Protein AF-A0A257PHW8-F1 (afdb_monomer_lite)

Sequence (129 aa):
MTHHHPDIGLRLPDGGGKGITRRVTATVSRVFPDRYDHDGAEHQHIWIDDLKALDDGPPYDGEVFVAIRVTEGGIGQDIPFQVDMPVEMQGKFIPADEAYPGPDNQGLPVLHFTHAPVGFVEYEGETYE

Foldseek 3Di:
DQPADPDQQQADPVRDGPADKFKWKWFWAAWDPDWHDYPNWTWTKTKTAPIDTPPPDDGDHDIEIETFTCPPVTLVHDDPDDGRFMKIKIFGWDQLVRTRDDPRCNSHIYGYPCGPPGMWIQGPNDIGD

Radius of gyration: 13.37 Å; chains: 1; bounding box: 36×26×28 Å

pLDDT: mean 84.62, std 14.52, range [33.97, 97.88]

Structure (mmCIF, N/CA/C/O backbone):
data_AF-A0A257PHW8-F1
#
_entry.id   AF-A0A257PHW8-F1
#
loop_
_atom_site.group_PDB
_atom_site.id
_atom_site.type_symbol
_atom_site.label_atom_id
_atom_site.label_alt_id
_atom_site.label_comp_id
_atom_site.label_asym_id
_atom_site.label_entity_id
_atom_site.label_seq_id
_atom_site.pdbx_PDB_ins_code
_atom_site.Cartn_x
_atom_site.Cartn_y
_atom_site.Cartn_z
_atom_site.occupancy
_atom_site.B_iso_or_equiv
_atom_site.auth_seq_id
_atom_site.auth_comp_id
_atom_site.auth_asym_id
_atom_site.auth_atom_id
_atom_site.pdbx_PDB_model_num
ATOM 1 N N . MET A 1 1 ? 21.177 -2.645 13.697 1.00 34.47 1 MET A N 1
ATOM 2 C CA . MET A 1 1 ? 21.984 -2.368 12.493 1.00 34.47 1 MET A CA 1
ATOM 3 C C . MET A 1 1 ? 20.976 -2.109 11.397 1.00 34.47 1 MET A C 1
ATOM 5 O O . MET A 1 1 ? 20.215 -3.015 11.095 1.00 34.47 1 MET A O 1
ATOM 9 N N . THR A 1 2 ? 20.853 -0.873 10.932 1.00 33.97 2 THR A N 1
ATOM 10 C CA . THR A 1 2 ? 19.898 -0.496 9.885 1.00 33.97 2 THR A CA 1
ATOM 11 C C . THR A 1 2 ? 20.409 -1.057 8.563 1.00 33.97 2 THR A C 1
ATOM 13 O O . THR A 1 2 ? 21.504 -0.714 8.116 1.00 33.97 2 THR A O 1
ATOM 16 N N . HIS A 1 3 ? 19.673 -2.003 7.987 1.00 35.09 3 HIS A N 1
ATOM 17 C CA . HIS A 1 3 ? 19.994 -2.559 6.682 1.00 35.09 3 HIS A CA 1
ATOM 18 C C . HIS A 1 3 ? 19.583 -1.533 5.624 1.00 35.09 3 HIS A C 1
ATOM 20 O O . HIS A 1 3 ? 18.410 -1.440 5.291 1.00 35.09 3 HIS A O 1
ATOM 26 N N . HIS A 1 4 ? 20.539 -0.754 5.108 1.00 38.81 4 HIS A N 1
ATOM 27 C CA . HIS A 1 4 ? 20.313 0.066 3.916 1.00 38.81 4 HIS A CA 1
ATOM 28 C C . HIS A 1 4 ? 20.015 -0.867 2.739 1.00 38.81 4 HIS A C 1
ATOM 30 O O . HIS A 1 4 ? 20.925 -1.474 2.168 1.00 38.81 4 HIS A O 1
ATOM 36 N N . HIS A 1 5 ? 18.736 -1.012 2.407 1.00 45.81 5 HIS A N 1
ATOM 37 C CA . HIS A 1 5 ? 18.312 -1.658 1.176 1.00 45.81 5 HIS A CA 1
ATOM 38 C C . HIS A 1 5 ? 18.307 -0.620 0.045 1.00 45.81 5 HIS A C 1
ATOM 40 O O . HIS A 1 5 ? 17.767 0.469 0.232 1.00 45.81 5 HIS A O 1
ATOM 46 N N . PRO A 1 6 ? 18.908 -0.918 -1.123 1.00 48.81 6 PRO A N 1
ATOM 47 C CA . PRO A 1 6 ? 18.826 -0.031 -2.280 1.00 48.81 6 PRO A CA 1
ATOM 48 C C . PRO A 1 6 ? 17.359 0.201 -2.666 1.00 48.81 6 PRO A C 1
ATOM 50 O O . PRO A 1 6 ? 16.538 -0.703 -2.509 1.00 48.81 6 PRO A O 1
ATOM 53 N N . ASP A 1 7 ? 17.038 1.409 -3.146 1.00 54.22 7 ASP A N 1
ATOM 54 C CA . ASP A 1 7 ? 15.731 1.762 -3.723 1.00 54.22 7 ASP A CA 1
ATOM 55 C C . ASP A 1 7 ? 15.246 0.639 -4.641 1.00 54.22 7 ASP A C 1
ATOM 57 O O . ASP A 1 7 ? 15.890 0.315 -5.641 1.00 54.22 7 ASP A O 1
ATOM 61 N N . ILE A 1 8 ? 14.119 0.025 -4.279 1.00 54.78 8 ILE A N 1
ATOM 62 C CA . ILE A 1 8 ? 13.477 -1.075 -5.010 1.00 54.78 8 ILE A CA 1
ATOM 63 C C . ILE A 1 8 ? 12.826 -0.593 -6.325 1.00 54.78 8 ILE A C 1
ATOM 65 O O . ILE A 1 8 ? 11.838 -1.148 -6.799 1.00 54.78 8 ILE A O 1
ATOM 69 N N . GLY A 1 9 ? 13.388 0.451 -6.941 1.00 57.09 9 GLY A N 1
ATOM 70 C CA . GLY A 1 9 ? 12.951 1.012 -8.214 1.00 57.09 9 GLY A CA 1
ATOM 71 C C . GLY A 1 9 ? 11.593 1.704 -8.138 1.00 57.09 9 GLY A C 1
ATOM 72 O O . GLY A 1 9 ? 10.899 1.785 -9.154 1.00 57.09 9 GLY A O 1
ATOM 73 N N . LEU A 1 10 ? 11.198 2.179 -6.952 1.00 61.53 10 LEU A N 1
ATOM 74 C CA . LEU A 1 10 ? 9.911 2.848 -6.755 1.00 61.53 10 LEU A CA 1
ATOM 75 C C . LEU A 1 10 ? 9.948 4.304 -7.207 1.00 61.53 10 LEU A C 1
ATOM 77 O O . LEU A 1 10 ? 8.913 4.862 -7.573 1.00 61.53 10 LEU A O 1
ATOM 81 N N . ARG A 1 11 ? 11.128 4.927 -7.231 1.00 63.53 11 ARG A N 1
ATOM 82 C CA . ARG A 1 11 ? 11.294 6.315 -7.669 1.00 63.53 11 ARG A CA 1
ATOM 83 C C . ARG A 1 11 ? 11.874 6.400 -9.078 1.00 63.53 11 AR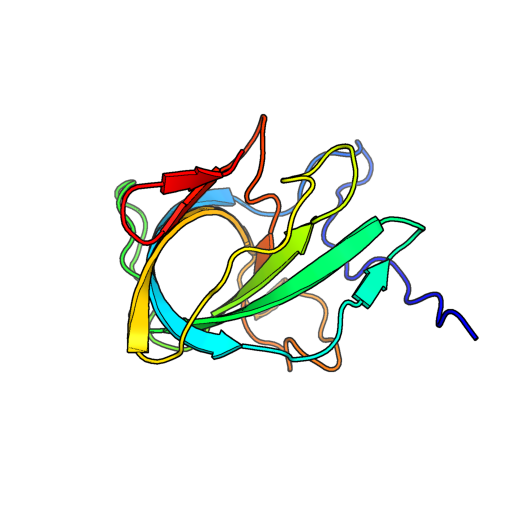G A C 1
ATOM 85 O O . ARG A 1 11 ? 12.769 5.653 -9.467 1.00 63.53 11 ARG A O 1
ATOM 92 N N . LEU A 1 12 ? 11.346 7.340 -9.849 1.00 63.78 12 LEU A N 1
ATOM 93 C CA . LEU A 1 12 ? 11.890 7.782 -11.122 1.00 63.78 12 LEU A CA 1
ATOM 94 C C . LEU A 1 12 ? 13.044 8.776 -10.879 1.00 63.78 12 LEU A C 1
ATOM 96 O O . LEU A 1 12 ? 13.113 9.397 -9.816 1.00 63.78 12 LEU A O 1
ATOM 100 N N . PRO A 1 13 ? 13.945 8.980 -11.861 1.00 53.91 13 PRO A N 1
ATOM 101 C CA . PRO A 1 13 ? 15.075 9.909 -11.732 1.00 53.91 13 PRO A CA 1
ATOM 102 C C . PRO A 1 13 ? 14.691 11.371 -11.449 1.00 53.91 13 PRO A C 1
ATOM 10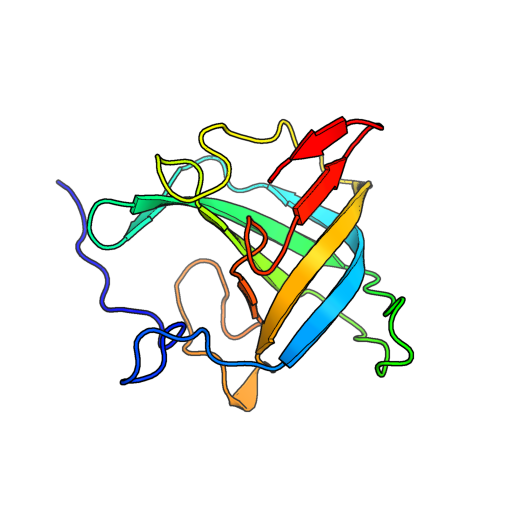4 O O . PRO A 1 13 ? 15.532 12.147 -11.003 1.00 53.91 13 PRO A O 1
ATOM 107 N N . ASP A 1 14 ? 13.443 11.756 -11.719 1.00 58.69 14 ASP A N 1
ATOM 108 C CA . ASP A 1 14 ? 12.880 13.081 -11.440 1.00 58.69 14 ASP A CA 1
ATOM 109 C C . ASP A 1 14 ? 12.287 13.207 -10.021 1.00 58.69 14 ASP A C 1
ATOM 111 O O . ASP A 1 14 ? 11.743 14.252 -9.668 1.00 58.69 14 ASP A O 1
ATOM 115 N N . GLY A 1 15 ? 12.396 12.155 -9.202 1.00 60.19 15 GLY A N 1
ATOM 116 C CA . GLY A 1 15 ? 11.815 12.075 -7.861 1.00 60.19 15 GLY A CA 1
ATOM 117 C C . GLY A 1 15 ? 10.330 11.697 -7.845 1.00 60.19 15 GLY A C 1
ATOM 118 O O . GLY A 1 15 ? 9.761 11.548 -6.763 1.00 60.19 15 GLY A O 1
ATOM 119 N N . GLY A 1 16 ? 9.700 11.517 -9.011 1.00 60.53 16 GLY A N 1
ATOM 120 C CA . GLY A 1 16 ? 8.341 11.002 -9.138 1.00 60.53 16 GLY A CA 1
ATOM 121 C C . GLY A 1 16 ? 8.252 9.509 -8.823 1.00 60.53 16 GLY A C 1
ATOM 122 O O . GLY A 1 16 ? 9.247 8.791 -8.801 1.00 60.53 16 GLY A O 1
ATOM 123 N N . GLY A 1 17 ? 7.044 9.009 -8.574 1.00 68.50 17 GLY A N 1
ATOM 124 C CA . GLY A 1 17 ? 6.820 7.576 -8.358 1.00 68.50 17 GLY A CA 1
ATOM 125 C C . GLY A 1 17 ? 6.675 6.826 -9.659 1.00 68.50 17 GLY A C 1
ATOM 126 O O . GLY A 1 17 ? 5.875 7.233 -10.504 1.00 68.50 17 GLY A O 1
ATOM 127 N N . LYS A 1 18 ? 7.392 5.710 -9.797 1.00 81.62 18 LYS A N 1
ATOM 128 C CA . LYS A 1 18 ? 7.166 4.762 -10.884 1.00 81.62 18 LYS A CA 1
ATOM 129 C C . LYS A 1 18 ? 5.744 4.209 -10.785 1.00 81.62 18 LYS A C 1
ATOM 131 O O . LYS A 1 18 ? 5.240 3.973 -9.689 1.00 81.62 18 LYS A O 1
ATOM 136 N N . GLY A 1 19 ? 5.116 3.982 -11.933 1.00 85.94 19 GLY A N 1
ATOM 137 C CA . GLY A 1 19 ? 3.802 3.359 -12.022 1.00 85.94 19 GLY A CA 1
ATOM 138 C C . GLY A 1 19 ? 2.664 4.330 -12.319 1.00 85.94 19 GLY A C 1
ATOM 139 O O . GLY A 1 19 ? 2.823 5.553 -12.407 1.00 85.94 19 GLY A O 1
ATOM 140 N N . ILE A 1 20 ? 1.483 3.753 -12.493 1.00 89.75 20 ILE A N 1
ATOM 141 C CA . ILE A 1 20 ? 0.250 4.473 -12.817 1.00 89.75 20 ILE A CA 1
ATOM 142 C C . ILE A 1 20 ? -0.550 4.718 -11.543 1.00 89.75 20 ILE A C 1
ATOM 144 O O . ILE A 1 20 ? -0.590 3.862 -10.665 1.00 89.75 20 ILE A O 1
ATOM 148 N N . THR A 1 21 ? -1.167 5.892 -11.411 1.00 91.62 21 THR A N 1
ATOM 149 C CA . THR A 1 21 ? -2.047 6.139 -10.261 1.00 91.62 21 THR A CA 1
ATOM 150 C C . THR A 1 21 ? -3.272 5.239 -10.382 1.00 91.62 21 THR A C 1
ATOM 152 O O . THR A 1 21 ? -3.902 5.245 -11.436 1.00 91.62 21 THR A O 1
ATOM 155 N N . ARG A 1 22 ? -3.578 4.478 -9.329 1.00 92.12 22 ARG A N 1
ATOM 156 C CA . ARG A 1 22 ? -4.744 3.598 -9.222 1.00 92.12 22 ARG A CA 1
ATOM 157 C C . ARG A 1 22 ? -5.470 3.848 -7.916 1.00 92.12 22 ARG A C 1
ATOM 159 O O . ARG A 1 22 ? -4.820 3.957 -6.879 1.00 92.12 22 ARG A O 1
ATOM 166 N N . ARG A 1 23 ? -6.800 3.894 -7.984 1.00 94.88 23 ARG A N 1
ATOM 167 C CA . ARG A 1 23 ? -7.696 3.824 -6.825 1.00 94.88 23 ARG A CA 1
ATOM 168 C C . ARG A 1 23 ? -8.333 2.445 -6.808 1.00 94.88 23 ARG A C 1
ATOM 170 O O . ARG A 1 23 ? -8.876 2.019 -7.825 1.00 94.88 23 ARG A O 1
ATOM 177 N N . VAL A 1 24 ? -8.232 1.740 -5.691 1.00 94.25 24 VAL A N 1
ATOM 178 C CA . VAL A 1 24 ? -8.595 0.326 -5.597 1.00 94.25 24 VAL A CA 1
ATOM 179 C C . VAL A 1 24 ? -9.310 0.025 -4.290 1.00 94.25 24 VAL A C 1
ATOM 181 O O . VAL A 1 24 ? -9.040 0.656 -3.275 1.00 94.25 24 VAL A O 1
ATOM 184 N N . THR A 1 25 ? -10.174 -0.983 -4.319 1.00 95.81 25 THR A N 1
ATOM 185 C CA . THR A 1 25 ? -10.667 -1.673 -3.118 1.00 95.81 25 THR A CA 1
ATOM 186 C C . THR A 1 25 ? -10.089 -3.074 -3.096 1.00 95.81 25 THR A C 1
ATOM 188 O O . THR A 1 25 ? -9.921 -3.677 -4.157 1.00 95.81 25 THR A O 1
ATOM 191 N N . ALA A 1 26 ? -9.757 -3.575 -1.915 1.00 96.31 26 ALA A N 1
ATOM 192 C CA . ALA A 1 26 ? -9.139 -4.881 -1.747 1.00 96.31 26 ALA A CA 1
ATOM 193 C C . ALA A 1 26 ? -9.401 -5.429 -0.338 1.00 96.31 26 ALA A C 1
ATOM 195 O O . ALA A 1 26 ? -9.966 -4.740 0.515 1.00 96.31 26 ALA A O 1
ATOM 196 N N . THR A 1 27 ? -8.958 -6.657 -0.096 1.00 97.00 27 THR A N 1
ATOM 197 C CA . THR A 1 27 ? -8.939 -7.284 1.228 1.00 97.00 27 THR A CA 1
ATOM 198 C C . THR A 1 27 ? -7.496 -7.455 1.682 1.00 97.00 27 THR A C 1
ATOM 200 O O . THR A 1 27 ? -6.654 -7.892 0.902 1.00 97.00 27 THR A O 1
ATOM 203 N N . VAL A 1 28 ? -7.185 -7.138 2.938 1.00 97.56 28 VAL A N 1
ATOM 204 C CA . VAL A 1 28 ? -5.850 -7.388 3.502 1.00 97.56 28 VAL A CA 1
ATOM 205 C C . VAL A 1 28 ? -5.624 -8.898 3.624 1.00 97.56 28 VAL A C 1
ATOM 207 O O . VAL A 1 28 ? -6.300 -9.559 4.408 1.00 97.56 28 VAL A O 1
ATOM 210 N N . SER A 1 29 ? -4.653 -9.449 2.893 1.00 97.25 29 SER A N 1
ATOM 211 C CA . SER A 1 29 ? -4.293 -10.875 2.970 1.00 97.25 29 SER A CA 1
ATOM 212 C C . SER A 1 29 ? -3.145 -11.136 3.950 1.00 97.25 29 SER A C 1
ATOM 214 O O . SER A 1 29 ? -3.033 -12.224 4.518 1.00 97.25 29 SER A O 1
ATOM 216 N N . ARG A 1 30 ? -2.297 -10.128 4.208 1.00 96.69 30 ARG A N 1
ATOM 217 C CA . ARG A 1 30 ? -1.172 -10.239 5.146 1.00 96.69 30 ARG A CA 1
ATOM 218 C C . ARG A 1 30 ? -0.780 -8.897 5.745 1.00 96.69 30 ARG A C 1
ATOM 220 O O . ARG A 1 30 ? -0.703 -7.901 5.037 1.00 96.69 30 ARG A O 1
ATOM 227 N N . VAL A 1 31 ? -0.405 -8.907 7.023 1.00 95.56 31 VAL A N 1
ATOM 228 C CA . VAL A 1 31 ? 0.225 -7.769 7.710 1.00 95.56 31 VAL A CA 1
ATOM 229 C C . VAL A 1 31 ? 1.620 -8.178 8.168 1.00 95.56 31 VAL A C 1
ATOM 231 O O . VAL A 1 31 ? 1.790 -9.238 8.776 1.00 95.56 31 VAL A O 1
ATOM 234 N N . PHE A 1 32 ? 2.629 -7.369 7.850 1.00 91.88 32 PHE A N 1
ATOM 235 C CA . PHE A 1 32 ? 4.004 -7.627 8.270 1.00 91.88 32 PHE A CA 1
ATOM 236 C C . PHE A 1 32 ? 4.248 -7.002 9.653 1.00 91.88 32 PHE A C 1
ATOM 238 O O . PHE A 1 32 ? 3.829 -5.869 9.884 1.00 91.88 32 PHE A O 1
ATOM 245 N N . PRO A 1 33 ? 4.890 -7.728 10.587 1.00 80.75 33 PRO A N 1
ATOM 246 C CA . PRO A 1 33 ? 5.040 -7.269 11.968 1.00 80.75 33 PRO A CA 1
ATOM 247 C C . PRO A 1 33 ? 6.113 -6.188 12.137 1.00 80.75 33 PRO A C 1
ATOM 249 O O . PRO A 1 33 ? 6.049 -5.413 13.088 1.00 80.75 33 PRO A O 1
ATOM 252 N N . ASP A 1 34 ? 7.096 -6.152 11.237 1.00 81.25 34 ASP A N 1
ATOM 253 C CA . ASP A 1 34 ? 8.254 -5.272 11.334 1.00 81.25 34 ASP A CA 1
ATOM 254 C C . ASP A 1 34 ? 8.115 -4.081 10.382 1.00 81.25 34 ASP A C 1
ATOM 256 O O . ASP A 1 34 ? 7.686 -4.225 9.233 1.00 81.25 34 ASP A O 1
ATOM 260 N N . ARG A 1 35 ? 8.532 -2.903 10.857 1.00 80.06 35 ARG A N 1
A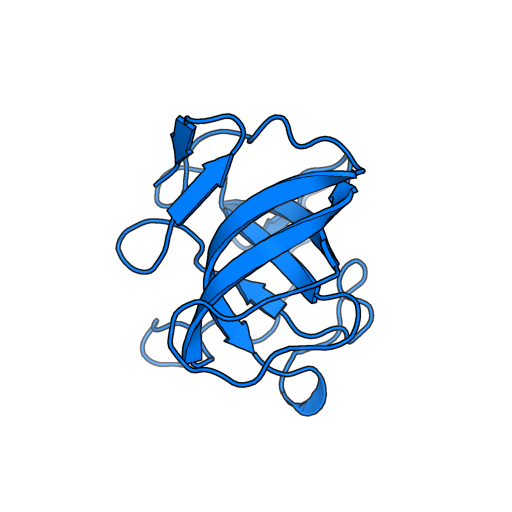TOM 261 C CA . ARG A 1 35 ? 8.750 -1.741 9.994 1.00 80.06 35 ARG A CA 1
ATOM 262 C C . ARG A 1 35 ? 10.068 -1.895 9.252 1.00 80.06 35 ARG A C 1
ATOM 264 O O . ARG A 1 35 ? 11.069 -2.322 9.830 1.00 80.06 35 ARG A O 1
ATOM 271 N N . TYR A 1 36 ? 10.084 -1.466 7.998 1.00 76.62 36 TYR A N 1
ATOM 272 C CA . TYR A 1 36 ? 11.293 -1.467 7.183 1.00 76.62 36 TYR A CA 1
ATOM 273 C C . TYR A 1 36 ? 11.796 -0.050 6.943 1.00 76.62 36 TYR A C 1
ATOM 275 O O . TYR A 1 36 ? 11.086 0.780 6.379 1.00 76.62 36 TYR A O 1
ATOM 283 N N . ASP A 1 37 ? 13.033 0.220 7.362 1.00 73.88 37 ASP A N 1
ATOM 284 C CA . ASP A 1 37 ? 13.727 1.470 7.050 1.00 73.88 37 ASP A CA 1
ATOM 285 C C . ASP A 1 37 ? 14.234 1.434 5.605 1.00 73.88 37 ASP A C 1
ATOM 287 O O . ASP A 1 37 ? 14.979 0.536 5.201 1.00 73.88 37 ASP A O 1
ATOM 291 N N . HIS A 1 38 ? 13.816 2.430 4.834 1.00 69.44 38 HIS A N 1
ATOM 292 C CA . HIS A 1 38 ? 14.308 2.707 3.500 1.00 69.44 38 HIS A CA 1
ATOM 293 C C . HIS A 1 38 ? 14.753 4.169 3.425 1.00 69.44 38 HIS A C 1
ATOM 295 O O . HIS A 1 38 ? 13.930 5.083 3.458 1.00 69.44 38 HIS A O 1
ATOM 301 N N . ASP A 1 39 ? 16.069 4.390 3.374 1.00 67.31 39 ASP A N 1
ATOM 302 C CA . ASP A 1 39 ? 16.697 5.716 3.310 1.00 67.31 39 ASP A CA 1
ATOM 303 C C . ASP A 1 39 ? 16.206 6.701 4.395 1.00 67.31 39 ASP A C 1
ATOM 305 O O . ASP A 1 39 ? 16.002 7.891 4.136 1.00 67.31 39 ASP A O 1
ATOM 309 N N . GLY A 1 40 ? 16.014 6.211 5.627 1.00 72.69 40 GLY A N 1
ATOM 310 C CA . GLY A 1 40 ? 15.523 7.009 6.756 1.00 72.69 40 GLY A CA 1
ATOM 311 C C . GLY A 1 40 ? 14.005 7.218 6.765 1.00 72.69 40 GLY A C 1
ATOM 312 O O . GLY A 1 40 ? 13.496 8.023 7.548 1.00 72.69 40 GLY A O 1
ATOM 313 N N . ALA A 1 41 ? 13.270 6.514 5.902 1.00 80.69 41 ALA A N 1
ATOM 314 C CA . ALA A 1 41 ? 11.818 6.434 5.927 1.00 80.69 41 ALA A CA 1
ATOM 315 C C . ALA A 1 41 ? 11.365 5.019 6.298 1.00 80.69 41 ALA A C 1
ATOM 317 O O . ALA A 1 41 ? 11.659 4.055 5.596 1.00 80.69 41 ALA A O 1
ATOM 318 N N . GLU A 1 42 ? 10.611 4.896 7.385 1.00 89.25 42 GLU A N 1
ATOM 319 C CA . GLU A 1 42 ? 10.023 3.618 7.775 1.00 89.25 42 GLU A CA 1
ATOM 320 C C . GLU A 1 42 ? 8.754 3.347 6.970 1.00 89.25 42 GLU A C 1
ATOM 322 O O . GLU A 1 42 ? 7.930 4.244 6.749 1.00 89.25 42 GLU A O 1
ATOM 327 N N . HIS A 1 43 ? 8.601 2.094 6.557 1.00 90.12 43 HIS A N 1
ATOM 328 C CA . HIS A 1 43 ? 7.442 1.603 5.839 1.00 90.12 43 HIS A CA 1
ATOM 329 C C . HIS A 1 43 ? 6.763 0.478 6.617 1.00 90.12 43 HIS A C 1
ATOM 331 O O . HIS A 1 43 ? 7.423 -0.435 7.119 1.00 90.12 43 HIS A O 1
ATOM 337 N N . GLN A 1 44 ? 5.437 0.548 6.682 1.00 93.12 44 GLN A N 1
ATOM 338 C CA . GLN A 1 44 ? 4.574 -0.573 7.014 1.00 93.12 44 GLN A CA 1
ATOM 339 C C . GLN A 1 44 ? 4.259 -1.330 5.722 1.00 93.12 44 GLN A C 1
ATOM 341 O O . GLN A 1 44 ? 3.927 -0.724 4.698 1.00 93.12 44 GLN A O 1
ATOM 346 N N . HIS A 1 45 ? 4.373 -2.655 5.767 1.00 94.00 45 HIS A N 1
ATOM 347 C CA . HIS A 1 45 ? 4.087 -3.524 4.631 1.00 94.00 45 HIS A CA 1
ATOM 348 C C . HIS A 1 45 ? 2.824 -4.348 4.881 1.00 94.00 45 HIS A C 1
ATOM 350 O O . HIS A 1 45 ? 2.622 -4.886 5.974 1.00 94.00 45 HIS A O 1
ATOM 356 N N . ILE A 1 46 ? 2.008 -4.491 3.839 1.00 95.88 46 ILE A N 1
ATOM 357 C CA . ILE A 1 46 ? 0.881 -5.427 3.793 1.00 95.88 46 ILE A CA 1
ATOM 358 C C . ILE A 1 46 ? 0.838 -6.122 2.433 1.00 95.88 46 ILE A C 1
ATOM 360 O O . ILE A 1 46 ? 1.390 -5.623 1.450 1.00 95.88 46 ILE A O 1
ATOM 364 N N . TRP A 1 47 ? 0.159 -7.261 2.371 1.00 96.88 47 TRP A N 1
ATOM 365 C CA . TRP A 1 47 ? -0.368 -7.788 1.116 1.00 96.88 47 TRP A CA 1
ATOM 366 C C . TRP A 1 47 ? -1.874 -7.581 1.079 1.00 96.88 47 TRP A C 1
ATOM 368 O O . TRP A 1 47 ? -2.549 -7.668 2.110 1.00 96.88 47 TRP A O 1
ATOM 378 N N . ILE A 1 48 ? -2.376 -7.300 -0.116 1.00 96.12 48 ILE A N 1
ATOM 379 C CA . ILE A 1 48 ? -3.800 -7.210 -0.413 1.00 96.12 48 ILE A CA 1
ATOM 380 C C . ILE A 1 48 ? -4.150 -8.179 -1.541 1.00 96.12 48 ILE A C 1
ATOM 382 O O . ILE A 1 48 ? -3.320 -8.433 -2.412 1.00 96.12 48 ILE A O 1
ATOM 386 N N . ASP A 1 49 ? -5.376 -8.680 -1.531 1.00 94.81 49 ASP A N 1
ATOM 387 C CA . ASP A 1 49 ? -5.948 -9.550 -2.562 1.00 94.81 49 ASP A CA 1
ATOM 388 C C . ASP A 1 49 ? -7.345 -9.041 -2.966 1.00 94.81 49 ASP A C 1
ATOM 390 O O . ASP A 1 49 ? -7.851 -8.067 -2.396 1.00 94.81 49 ASP A O 1
ATOM 394 N N . ASP A 1 50 ? -7.971 -9.670 -3.963 1.00 90.31 50 ASP A N 1
ATOM 395 C CA . ASP A 1 50 ? -9.277 -9.281 -4.514 1.00 90.31 50 ASP A CA 1
ATOM 396 C C . ASP A 1 50 ? -9.318 -7.813 -4.991 1.00 90.31 50 ASP A C 1
ATOM 398 O O . ASP A 1 50 ? -10.325 -7.106 -4.844 1.00 90.31 50 ASP A O 1
ATOM 402 N N . LEU A 1 51 ? -8.211 -7.335 -5.574 1.00 91.12 51 LEU A N 1
ATOM 403 C CA . LEU A 1 51 ? -8.050 -5.941 -5.978 1.00 91.12 51 LEU A CA 1
ATOM 404 C C . LEU A 1 51 ? -9.011 -5.565 -7.115 1.00 91.12 51 LEU A C 1
ATOM 406 O O . LEU A 1 51 ? -8.894 -6.000 -8.266 1.00 91.12 51 LEU A O 1
ATOM 410 N N . LYS A 1 52 ? -9.929 -4.648 -6.808 1.00 91.69 52 LYS A N 1
ATOM 411 C CA . LYS A 1 52 ? -10.879 -4.055 -7.753 1.00 91.69 52 LYS A CA 1
ATOM 412 C C . LYS A 1 52 ? -10.543 -2.595 -7.980 1.00 91.69 52 LYS A C 1
ATOM 414 O O . LYS A 1 52 ? -10.597 -1.786 -7.055 1.00 91.69 52 LYS A O 1
ATOM 419 N N . ALA A 1 53 ? -10.241 -2.259 -9.226 1.00 90.69 53 ALA A N 1
ATOM 420 C CA . ALA A 1 53 ? -10.048 -0.883 -9.650 1.00 90.69 53 ALA A CA 1
ATOM 421 C C . ALA A 1 53 ? -11.361 -0.084 -9.551 1.00 90.69 53 ALA A C 1
ATOM 423 O O . ALA A 1 53 ? -12.410 -0.535 -10.011 1.00 90.69 53 ALA A O 1
ATOM 424 N N . LEU A 1 54 ? -11.288 1.109 -8.961 1.00 90.25 54 LEU A N 1
ATOM 425 C CA . LEU A 1 54 ? -12.375 2.093 -8.889 1.00 90.25 54 LEU A CA 1
ATOM 426 C C . LEU A 1 54 ? -12.241 3.203 -9.948 1.00 90.25 54 LEU A C 1
ATOM 428 O O . LEU A 1 54 ? -13.089 4.086 -10.030 1.00 90.25 54 LEU A O 1
ATOM 432 N N . ASP A 1 55 ? -11.166 3.183 -10.737 1.00 84.75 55 ASP A N 1
ATOM 433 C CA . ASP A 1 55 ? -10.772 4.213 -11.704 1.00 84.75 55 ASP A CA 1
ATOM 434 C C . ASP A 1 55 ? -10.884 3.742 -13.169 1.00 84.75 55 ASP A C 1
ATOM 436 O O . ASP A 1 55 ? -10.111 4.172 -14.026 1.00 84.75 55 ASP A O 1
ATOM 440 N N . ASP A 1 56 ? -11.802 2.810 -13.447 1.00 82.19 56 ASP A N 1
ATOM 441 C CA . ASP A 1 56 ? -11.957 2.109 -14.736 1.00 82.19 56 ASP A CA 1
ATOM 442 C C . ASP A 1 56 ? -10.695 1.340 -15.202 1.00 82.19 56 ASP A C 1
ATOM 444 O O . ASP A 1 56 ? -10.602 0.899 -16.353 1.00 82.19 56 ASP A O 1
ATOM 448 N N . GLY A 1 57 ? -9.704 1.153 -14.321 1.00 78.00 57 GLY A N 1
ATOM 449 C CA . GLY A 1 57 ? -8.558 0.282 -14.559 1.00 78.00 57 GLY A CA 1
ATOM 450 C C . GLY A 1 57 ? -8.945 -1.199 -14.676 1.00 78.00 57 GLY A C 1
ATOM 451 O O . GLY A 1 57 ? -10.010 -1.609 -14.211 1.00 78.00 57 GLY A O 1
ATOM 452 N N . PRO A 1 58 ? -8.092 -2.042 -15.288 1.00 77.62 58 PRO A N 1
ATOM 453 C CA . PRO A 1 58 ? -8.313 -3.481 -15.248 1.00 77.62 58 PRO A CA 1
ATOM 454 C C . PRO A 1 58 ? -8.229 -3.978 -13.793 1.00 77.62 58 PRO A C 1
ATOM 456 O O . PRO A 1 58 ? -7.384 -3.482 -13.039 1.00 77.62 58 PRO A O 1
ATOM 459 N N . PRO A 1 59 ? -9.065 -4.951 -13.387 1.00 77.44 59 PRO A N 1
ATOM 460 C CA . PRO A 1 59 ? -8.880 -5.624 -12.108 1.00 77.44 59 PRO A CA 1
ATOM 461 C C . PRO A 1 59 ? -7.554 -6.392 -12.113 1.00 77.44 59 PRO A C 1
ATOM 463 O O . PRO A 1 59 ? -7.042 -6.757 -13.177 1.00 77.44 59 PRO A O 1
ATOM 466 N N . TYR A 1 60 ? -7.021 -6.657 -10.925 1.00 79.62 60 TYR A N 1
ATOM 467 C CA . TYR A 1 60 ? -5.864 -7.526 -10.760 1.00 79.62 60 TYR A CA 1
ATOM 468 C C . TYR A 1 60 ? -6.290 -8.761 -9.970 1.00 79.62 60 TYR A C 1
ATOM 470 O O . TYR A 1 60 ? -6.871 -8.634 -8.897 1.00 79.62 60 TYR A O 1
ATOM 478 N N . ASP A 1 61 ? -6.044 -9.936 -10.545 1.00 79.06 61 ASP A N 1
ATOM 479 C CA . ASP A 1 61 ? -6.369 -11.223 -9.935 1.00 79.06 61 ASP A CA 1
ATOM 480 C C . ASP A 1 61 ? -5.103 -11.764 -9.258 1.00 79.06 61 ASP A C 1
ATOM 482 O O . ASP A 1 61 ? -4.134 -12.123 -9.939 1.00 79.06 61 ASP A O 1
ATOM 486 N N . GLY A 1 62 ? -5.089 -11.736 -7.925 1.00 88.38 62 GLY A N 1
ATOM 487 C CA . GLY A 1 62 ? -3.985 -12.176 -7.078 1.00 88.38 62 GLY A CA 1
ATOM 488 C C . GLY A 1 62 ? -3.420 -11.096 -6.156 1.00 88.38 62 GLY A C 1
ATOM 489 O O . GLY A 1 62 ? -3.867 -9.948 -6.120 1.00 88.38 62 GLY A O 1
ATOM 490 N N . GLU A 1 63 ? -2.371 -11.479 -5.430 1.00 94.75 63 GLU A N 1
ATOM 491 C CA . GLU A 1 63 ? -1.801 -10.645 -4.377 1.00 94.75 63 GLU A CA 1
ATOM 492 C C . GLU A 1 63 ? -1.005 -9.454 -4.923 1.00 94.75 63 GLU A C 1
ATOM 494 O O . GLU A 1 63 ? -0.270 -9.547 -5.912 1.00 94.75 63 GLU A O 1
ATOM 499 N N . VAL A 1 64 ? -1.114 -8.329 -4.223 1.00 94.94 64 VAL A N 1
ATOM 500 C CA . VAL A 1 64 ? -0.339 -7.111 -4.455 1.00 94.94 64 VAL A CA 1
ATOM 501 C C . VAL A 1 64 ? 0.351 -6.722 -3.158 1.00 94.94 64 VAL A C 1
ATOM 503 O O . VAL A 1 64 ? -0.263 -6.664 -2.093 1.00 94.94 64 VAL A O 1
ATOM 506 N N . PHE A 1 65 ? 1.642 -6.427 -3.250 1.00 95.31 65 PHE A N 1
ATOM 507 C CA . PHE A 1 65 ? 2.406 -5.892 -2.135 1.00 95.31 65 PHE A CA 1
ATOM 508 C C . PHE A 1 65 ? 2.164 -4.390 -2.008 1.00 95.31 65 PHE A C 1
ATOM 510 O O . PHE A 1 65 ? 2.255 -3.657 -2.995 1.00 95.31 65 PHE A O 1
ATOM 517 N N . VAL A 1 66 ? 1.907 -3.913 -0.792 1.00 94.19 66 VAL A N 1
ATOM 518 C CA . VAL A 1 66 ? 1.727 -2.487 -0.521 1.00 94.19 66 VAL A CA 1
ATOM 519 C C . VAL A 1 66 ? 2.799 -1.990 0.437 1.00 94.19 66 VAL A C 1
ATOM 521 O O . VAL A 1 66 ? 2.964 -2.534 1.530 1.00 94.19 66 VAL A O 1
ATOM 524 N N . ALA A 1 67 ? 3.502 -0.934 0.028 1.00 91.62 67 ALA A N 1
ATOM 525 C CA . ALA A 1 67 ? 4.473 -0.230 0.859 1.00 91.62 67 ALA A CA 1
ATOM 526 C C . ALA A 1 67 ? 3.926 1.137 1.275 1.00 91.62 67 ALA A C 1
ATOM 528 O O . ALA A 1 67 ? 3.720 2.021 0.437 1.00 91.62 67 ALA A O 1
ATOM 529 N N . ILE A 1 68 ? 3.728 1.313 2.580 1.00 91.81 68 ILE A N 1
ATOM 530 C CA . ILE A 1 68 ? 3.107 2.498 3.167 1.00 91.81 68 ILE A CA 1
ATOM 531 C C . ILE A 1 68 ? 4.150 3.202 4.019 1.00 91.81 68 ILE A C 1
ATOM 533 O O . ILE A 1 68 ? 4.582 2.669 5.035 1.00 91.81 68 ILE A O 1
ATOM 537 N N . ARG A 1 69 ? 4.566 4.405 3.625 1.00 91.50 69 ARG A N 1
ATOM 538 C CA . ARG A 1 69 ? 5.491 5.203 4.434 1.00 91.50 69 ARG A CA 1
ATOM 539 C C . ARG A 1 69 ? 4.773 5.736 5.674 1.00 91.50 69 ARG A C 1
ATOM 541 O O . ARG A 1 69 ? 3.825 6.506 5.539 1.00 91.50 69 ARG A O 1
ATOM 548 N N . VAL A 1 70 ? 5.270 5.385 6.857 1.00 90.06 70 VAL A N 1
ATOM 549 C CA . VAL A 1 70 ? 4.674 5.740 8.161 1.00 90.06 70 VAL A CA 1
ATOM 550 C C . VAL A 1 70 ? 5.473 6.799 8.930 1.00 90.06 70 VAL A C 1
ATOM 552 O O . VAL A 1 70 ? 5.149 7.125 10.066 1.00 90.06 70 VAL A O 1
ATOM 555 N N . THR A 1 71 ? 6.516 7.371 8.324 1.00 87.62 71 THR A N 1
ATOM 556 C CA . THR A 1 71 ? 7.264 8.515 8.876 1.00 87.62 71 THR A CA 1
ATOM 557 C C . THR A 1 71 ? 6.780 9.855 8.324 1.00 87.62 71 THR A C 1
ATOM 559 O O . THR A 1 71 ? 5.956 9.907 7.411 1.00 87.62 71 THR A O 1
ATOM 562 N N . GLU A 1 72 ? 7.323 10.957 8.857 1.00 83.25 72 GLU A N 1
ATOM 563 C CA . GLU A 1 72 ? 7.103 12.316 8.349 1.00 83.25 72 GLU A CA 1
ATOM 564 C C . GLU A 1 72 ? 7.322 12.386 6.825 1.00 83.25 72 GLU A C 1
ATOM 566 O O . GLU A 1 72 ? 8.325 11.889 6.299 1.00 83.25 72 GLU A O 1
ATOM 571 N N . GLY A 1 73 ? 6.360 12.981 6.111 1.00 82.31 73 GLY A N 1
ATOM 572 C CA . GLY A 1 73 ? 6.311 13.010 4.644 1.00 82.31 73 GLY A CA 1
ATOM 573 C C . GLY A 1 73 ? 5.631 11.796 3.992 1.00 82.31 73 GLY A C 1
ATOM 574 O O . GLY A 1 73 ? 5.619 11.717 2.765 1.00 82.31 73 GLY A O 1
ATOM 575 N N . GLY A 1 74 ? 5.107 10.863 4.793 1.00 87.56 74 GLY A N 1
ATOM 576 C CA . GLY A 1 74 ? 4.071 9.894 4.428 1.00 87.56 74 GLY A CA 1
ATOM 577 C C . GLY A 1 74 ? 2.870 10.022 5.373 1.00 87.56 74 GLY A C 1
ATOM 578 O O . GLY A 1 74 ? 2.596 11.123 5.841 1.00 87.56 74 GLY A O 1
ATOM 579 N N . ILE A 1 75 ? 2.229 8.903 5.724 1.00 90.38 75 ILE A N 1
ATOM 580 C CA . ILE A 1 75 ? 1.050 8.866 6.618 1.00 90.38 75 ILE A CA 1
ATOM 581 C C . ILE A 1 75 ? 1.392 9.290 8.059 1.00 90.38 75 ILE A C 1
ATOM 583 O O . ILE A 1 75 ? 0.538 9.741 8.817 1.00 90.38 75 ILE A O 1
ATOM 587 N N . GLY A 1 76 ? 2.654 9.137 8.472 1.00 89.56 76 GLY A N 1
ATOM 588 C CA . GLY A 1 76 ? 3.129 9.569 9.792 1.00 89.56 76 GLY A CA 1
ATOM 589 C C . GLY A 1 76 ? 2.721 8.680 10.976 1.00 89.56 76 GLY A C 1
ATOM 590 O O . GLY A 1 76 ? 3.157 8.939 12.098 1.00 89.56 76 GLY A O 1
ATOM 591 N N . GLN A 1 77 ? 1.926 7.633 10.748 1.00 90.19 77 GLN A N 1
ATOM 592 C CA . GLN A 1 77 ? 1.550 6.636 11.749 1.00 90.19 77 GLN A CA 1
ATOM 593 C C . GLN A 1 77 ? 1.291 5.269 11.108 1.00 90.19 77 GLN A C 1
ATOM 595 O O . GLN A 1 77 ? 1.026 5.189 9.908 1.00 90.19 77 GLN A O 1
ATOM 600 N N . ASP A 1 78 ? 1.350 4.205 11.913 1.00 91.56 78 ASP A N 1
ATOM 601 C CA . ASP A 1 78 ? 0.901 2.881 11.477 1.00 91.56 78 ASP A CA 1
ATOM 602 C C . ASP A 1 78 ? -0.622 2.857 11.357 1.00 91.56 78 ASP A C 1
ATOM 604 O O . ASP A 1 78 ? -1.335 3.453 12.169 1.00 91.56 78 ASP A O 1
ATOM 608 N N . ILE A 1 79 ? -1.112 2.093 10.387 1.00 93.94 79 ILE A N 1
ATOM 609 C CA . ILE A 1 79 ? -2.532 1.777 10.257 1.00 93.94 79 ILE A CA 1
ATOM 610 C C . ILE A 1 79 ? -2.762 0.400 10.894 1.00 93.94 79 ILE A C 1
ATOM 612 O O . ILE A 1 79 ? -2.005 -0.536 10.607 1.00 93.94 79 ILE A O 1
ATOM 616 N N . PRO A 1 80 ? -3.774 0.226 11.763 1.00 96.12 80 PRO A N 1
ATOM 617 C CA . PRO A 1 80 ? -4.000 -1.016 12.503 1.00 96.12 80 PRO A CA 1
ATOM 618 C C . PRO A 1 80 ? -4.673 -2.099 11.638 1.00 96.12 80 PRO A C 1
ATOM 620 O O . PRO A 1 80 ? -5.704 -2.656 12.015 1.00 96.12 80 PRO A O 1
ATOM 623 N N . PHE A 1 81 ? -4.097 -2.400 10.471 1.00 96.88 81 PHE A N 1
ATOM 624 C CA . PHE A 1 81 ? -4.624 -3.402 9.549 1.00 96.88 81 PHE A CA 1
ATOM 625 C C . PHE A 1 81 ? -4.813 -4.760 10.221 1.00 96.88 81 PHE A C 1
ATOM 627 O O . PHE A 1 81 ? -3.985 -5.218 11.012 1.00 96.88 81 PHE A O 1
ATOM 634 N N . GLN A 1 82 ? -5.882 -5.440 9.824 1.00 97.00 82 GLN A N 1
ATOM 635 C CA . GLN A 1 82 ? -6.157 -6.823 10.177 1.00 97.00 82 GLN A CA 1
ATOM 636 C C . GLN A 1 82 ? -6.394 -7.621 8.900 1.00 97.00 82 GLN A C 1
ATOM 638 O O . GLN A 1 82 ? -6.970 -7.116 7.940 1.00 97.00 82 GLN A O 1
ATOM 643 N N . VAL A 1 83 ? -5.931 -8.869 8.896 1.00 97.31 83 VAL A N 1
ATOM 644 C CA . VAL A 1 83 ? -6.204 -9.811 7.802 1.00 97.31 83 VAL A CA 1
ATOM 645 C C . VAL A 1 83 ? -7.717 -10.009 7.666 1.00 97.31 83 VAL A C 1
ATOM 647 O O . VAL A 1 83 ? -8.439 -9.938 8.659 1.00 97.31 83 VAL A O 1
ATOM 650 N N . ASP A 1 84 ? -8.175 -10.231 6.437 1.00 97.06 84 ASP A N 1
ATOM 651 C CA . ASP A 1 84 ? -9.579 -10.386 6.036 1.00 97.06 84 ASP A CA 1
ATOM 652 C C . ASP A 1 84 ? -10.437 -9.112 6.149 1.00 97.06 84 ASP A C 1
ATOM 654 O O . ASP A 1 84 ? -11.641 -9.149 5.883 1.00 97.06 84 ASP A O 1
ATOM 658 N N . MET A 1 85 ? -9.838 -7.965 6.490 1.00 97.88 85 MET A N 1
ATOM 659 C CA . MET A 1 85 ? -10.548 -6.686 6.519 1.00 97.88 85 MET A CA 1
ATOM 660 C C . MET A 1 85 ? -10.463 -5.957 5.172 1.00 97.88 85 MET A C 1
ATOM 662 O O . MET A 1 85 ? -9.412 -5.979 4.518 1.00 97.88 85 MET A O 1
ATOM 666 N N . PRO A 1 86 ? -11.552 -5.288 4.747 1.00 97.38 86 PRO A N 1
ATOM 667 C CA . PRO A 1 86 ? -11.555 -4.499 3.527 1.00 97.38 86 PRO A CA 1
ATOM 668 C C . PRO A 1 86 ? -10.735 -3.220 3.705 1.00 97.38 86 PRO A C 1
ATOM 670 O O . PRO A 1 86 ? -10.712 -2.614 4.778 1.00 97.38 86 PRO A O 1
ATOM 673 N N . VAL A 1 87 ? -10.117 -2.779 2.618 1.00 97.50 87 VAL A N 1
ATOM 674 C CA . VAL A 1 87 ? -9.374 -1.524 2.544 1.00 97.50 87 VAL A CA 1
ATOM 675 C C . VAL A 1 87 ? -9.626 -0.860 1.196 1.00 97.50 87 VAL A C 1
ATOM 677 O O . VAL A 1 87 ? -9.753 -1.531 0.168 1.00 97.50 87 VAL A O 1
ATOM 680 N N . GLU A 1 88 ? -9.687 0.466 1.193 1.00 96.69 88 GLU A N 1
ATOM 681 C CA . GLU A 1 88 ? -9.611 1.260 -0.025 1.00 96.69 88 GLU A CA 1
ATOM 682 C C . GLU A 1 88 ? -8.304 2.051 -0.030 1.00 96.69 88 GLU A C 1
ATOM 684 O O . GLU A 1 88 ? -7.867 2.580 0.989 1.00 96.69 88 GLU A O 1
ATOM 689 N N . MET A 1 89 ? -7.633 2.096 -1.176 1.00 95.88 89 MET A N 1
ATOM 690 C CA . MET A 1 89 ? -6.345 2.767 -1.301 1.00 95.88 89 MET A CA 1
ATOM 691 C C . MET A 1 89 ? -6.260 3.488 -2.634 1.00 95.88 89 MET A C 1
ATOM 693 O O . MET A 1 89 ? -6.725 2.994 -3.663 1.00 95.88 89 MET A O 1
ATOM 697 N N . GLN A 1 90 ? -5.578 4.625 -2.640 1.00 95.50 90 GLN A N 1
ATOM 698 C CA . GLN A 1 90 ? -5.042 5.205 -3.861 1.00 95.50 90 GLN A CA 1
ATOM 699 C C . GLN A 1 90 ? -3.528 5.235 -3.767 1.00 95.50 90 GLN A C 1
ATOM 701 O O . GLN A 1 90 ? -2.988 5.618 -2.739 1.00 95.50 90 GLN A O 1
ATOM 706 N N . GLY A 1 91 ? -2.842 4.871 -4.843 1.00 93.38 91 GLY A N 1
ATOM 707 C CA . GLY A 1 91 ? -1.387 4.919 -4.908 1.00 93.38 91 GLY A CA 1
ATOM 708 C C . GLY A 1 91 ? -0.875 4.749 -6.329 1.00 93.38 91 GLY A C 1
ATOM 709 O O . GLY A 1 91 ? -1.633 4.795 -7.298 1.00 93.38 91 GLY A O 1
ATOM 710 N N . LYS A 1 92 ? 0.431 4.557 -6.466 1.00 91.94 92 LYS A N 1
ATOM 711 C CA . LYS A 1 92 ? 1.097 4.193 -7.713 1.00 91.94 92 LYS A CA 1
ATOM 712 C C . LYS A 1 92 ? 1.209 2.679 -7.814 1.00 91.94 92 LYS A C 1
ATOM 714 O O . LYS A 1 92 ? 1.867 2.057 -6.990 1.00 91.94 92 LYS A O 1
ATOM 719 N N . PHE A 1 93 ? 0.581 2.103 -8.829 1.00 91.50 93 PHE A N 1
ATOM 720 C CA . PHE A 1 93 ? 0.655 0.682 -9.136 1.00 91.50 93 PHE A CA 1
ATOM 721 C C . PHE A 1 93 ? 1.767 0.402 -10.151 1.00 91.50 93 PHE A C 1
ATOM 723 O O . PHE A 1 93 ? 1.835 1.050 -11.202 1.00 91.50 93 PHE A O 1
ATOM 730 N N . ILE A 1 94 ? 2.608 -0.583 -9.846 1.00 90.25 94 ILE A N 1
ATOM 731 C CA . ILE A 1 94 ? 3.675 -1.102 -10.700 1.00 90.25 94 ILE A CA 1
ATOM 732 C C . ILE A 1 94 ? 3.396 -2.595 -10.929 1.00 90.25 94 ILE A C 1
ATOM 734 O O . ILE A 1 94 ? 3.311 -3.336 -9.945 1.00 90.25 94 ILE A O 1
ATOM 738 N N . PRO A 1 95 ? 3.249 -3.054 -12.185 1.00 89.56 95 PRO A N 1
ATOM 739 C CA . PRO A 1 95 ? 3.022 -4.467 -12.468 1.00 89.56 95 PRO A CA 1
ATOM 740 C C . PRO A 1 95 ? 4.253 -5.317 -12.111 1.00 89.56 95 PRO A C 1
ATOM 742 O O . PRO A 1 95 ? 5.375 -4.817 -12.035 1.00 89.56 95 PRO A O 1
ATOM 745 N N . ALA A 1 96 ? 4.038 -6.613 -11.876 1.00 89.12 96 ALA A N 1
ATOM 746 C CA . ALA A 1 96 ? 5.064 -7.541 -11.387 1.00 89.12 96 ALA A CA 1
ATOM 747 C C . ALA A 1 96 ? 6.322 -7.615 -12.274 1.00 89.12 96 ALA A C 1
ATOM 749 O O . ALA A 1 96 ? 7.435 -7.702 -11.768 1.00 89.12 96 ALA A O 1
ATOM 750 N N . ASP A 1 97 ? 6.159 -7.545 -13.596 1.00 88.62 97 ASP A N 1
ATOM 751 C CA . ASP A 1 97 ? 7.253 -7.568 -14.576 1.00 88.62 97 ASP A CA 1
ATOM 752 C C . ASP A 1 97 ? 8.117 -6.296 -14.561 1.00 88.62 97 ASP A C 1
ATOM 754 O O . ASP A 1 97 ? 9.239 -6.288 -15.072 1.00 88.62 97 ASP A O 1
ATOM 758 N N . GLU A 1 98 ? 7.617 -5.231 -13.938 1.00 86.19 98 GLU A N 1
ATOM 759 C CA . GLU A 1 98 ? 8.304 -3.958 -13.768 1.00 86.19 98 GLU A CA 1
ATOM 760 C C . GLU A 1 98 ? 8.763 -3.688 -12.327 1.00 86.19 98 GLU A C 1
ATOM 762 O O . GLU A 1 98 ? 9.567 -2.771 -12.108 1.00 86.19 98 GLU A O 1
ATOM 767 N N . ALA A 1 99 ? 8.254 -4.431 -11.346 1.00 85.62 99 ALA A N 1
ATOM 768 C CA . ALA A 1 99 ? 8.607 -4.281 -9.941 1.00 85.62 99 ALA A CA 1
ATOM 769 C C . ALA A 1 99 ? 9.956 -4.953 -9.639 1.00 85.62 99 ALA A C 1
ATOM 771 O O . ALA A 1 99 ? 10.224 -6.073 -10.073 1.00 85.62 99 ALA A O 1
ATOM 772 N N . TYR A 1 100 ? 10.824 -4.287 -8.870 1.00 82.56 100 TYR A N 1
ATOM 773 C CA . TYR A 1 100 ? 12.059 -4.925 -8.418 1.00 82.56 100 TYR A CA 1
ATOM 774 C C . TYR A 1 100 ? 11.747 -5.898 -7.267 1.00 82.56 100 TYR A C 1
ATOM 776 O O . TYR A 1 100 ? 11.131 -5.484 -6.279 1.00 82.56 100 TYR A O 1
ATOM 784 N N . PRO A 1 101 ? 12.159 -7.175 -7.348 1.00 81.94 101 PRO A N 1
ATOM 785 C CA . PRO A 1 101 ? 11.861 -8.145 -6.306 1.00 81.94 101 PRO A CA 1
ATOM 786 C C . PRO A 1 101 ? 12.663 -7.861 -5.029 1.00 81.94 101 PRO A C 1
ATOM 788 O O . PRO A 1 101 ? 13.879 -7.661 -5.055 1.00 81.94 101 PRO A O 1
ATOM 791 N N . GLY A 1 102 ? 11.974 -7.892 -3.895 1.00 80.12 102 GLY A N 1
ATOM 792 C CA . GLY A 1 102 ? 12.515 -7.786 -2.546 1.00 80.12 102 GLY A CA 1
ATOM 793 C C . GLY A 1 102 ? 11.987 -8.905 -1.638 1.00 80.12 102 GLY A C 1
ATOM 794 O O . GLY A 1 102 ? 11.132 -9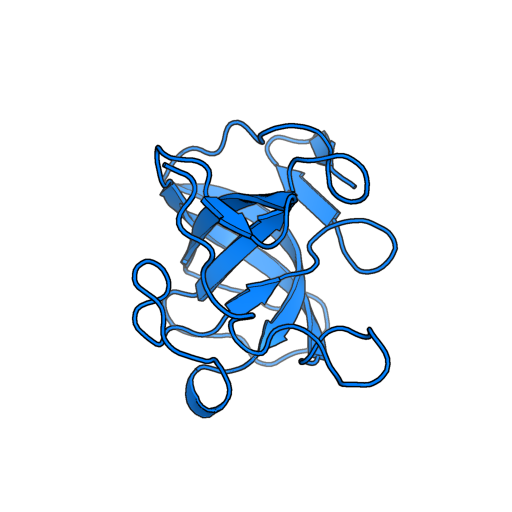.689 -2.057 1.00 80.12 102 GLY A O 1
ATOM 795 N N . PRO A 1 103 ? 12.482 -8.995 -0.389 1.00 80.12 103 PRO A N 1
ATOM 796 C CA . PRO A 1 103 ? 12.121 -10.072 0.537 1.00 80.12 103 PRO A CA 1
ATOM 797 C C . PRO A 1 103 ? 10.612 -10.185 0.795 1.00 80.12 103 PRO A C 1
ATOM 799 O O . PRO A 1 103 ? 10.079 -11.293 0.819 1.00 80.12 103 PRO A O 1
ATOM 802 N N . ASP A 1 104 ? 9.929 -9.045 0.930 1.00 81.38 104 ASP A N 1
ATOM 803 C CA . ASP A 1 104 ? 8.506 -9.011 1.279 1.00 81.38 104 ASP A CA 1
ATOM 804 C C . ASP A 1 104 ? 7.578 -8.969 0.066 1.00 81.38 104 ASP A C 1
ATOM 806 O O . ASP A 1 104 ? 6.468 -9.482 0.154 1.00 81.38 104 ASP A O 1
ATOM 810 N N . ASN A 1 105 ? 8.002 -8.394 -1.067 1.00 83.00 105 ASN A N 1
ATOM 811 C CA . ASN A 1 105 ? 7.161 -8.390 -2.267 1.00 83.00 105 ASN A CA 1
ATOM 812 C C . ASN A 1 105 ? 7.276 -9.694 -3.066 1.00 83.00 105 ASN A C 1
ATOM 814 O O . ASN A 1 105 ? 6.355 -10.001 -3.796 1.00 83.00 105 ASN A O 1
ATOM 818 N N . GLN A 1 106 ? 8.365 -10.466 -2.958 1.00 87.50 106 GLN A N 1
ATOM 819 C CA . GLN A 1 106 ? 8.566 -11.741 -3.671 1.00 87.50 106 GLN A CA 1
ATOM 820 C C . GLN A 1 106 ? 8.284 -11.693 -5.192 1.00 87.50 106 GLN A C 1
ATOM 822 O O . GLN A 1 106 ? 7.930 -12.704 -5.795 1.00 87.50 106 GLN A O 1
ATOM 827 N N . GLY A 1 107 ? 8.456 -10.528 -5.830 1.00 86.75 107 GLY A N 1
ATOM 828 C CA . GLY A 1 107 ? 8.129 -10.327 -7.248 1.00 86.75 107 GLY A CA 1
ATOM 829 C C . GLY A 1 107 ? 6.640 -10.104 -7.547 1.00 86.75 107 GLY 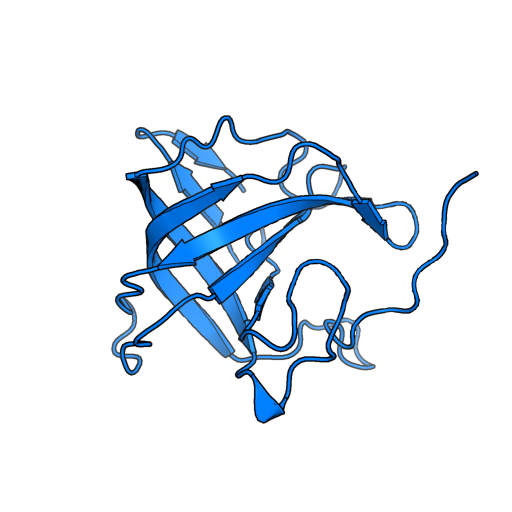A C 1
ATOM 830 O O . GLY A 1 107 ? 6.251 -10.133 -8.711 1.00 86.75 107 GLY A O 1
ATOM 831 N N . LEU A 1 108 ? 5.811 -9.878 -6.525 1.00 91.69 108 LEU A N 1
ATOM 832 C CA . LEU A 1 108 ? 4.438 -9.397 -6.668 1.00 91.69 108 LEU A CA 1
ATOM 833 C C . LEU A 1 108 ? 4.419 -7.974 -7.261 1.00 91.69 108 LEU A C 1
ATOM 835 O O . LEU A 1 108 ? 5.391 -7.221 -7.105 1.00 91.69 108 LEU A O 1
ATOM 839 N N . PRO A 1 109 ? 3.305 -7.561 -7.894 1.00 92.06 109 PRO A N 1
ATOM 840 C CA . PRO A 1 109 ? 3.070 -6.155 -8.188 1.00 92.06 109 PRO A CA 1
ATOM 841 C C . PRO A 1 109 ? 3.121 -5.314 -6.917 1.00 92.06 109 PRO A C 1
ATOM 843 O O . PRO A 1 109 ? 2.860 -5.801 -5.813 1.00 92.06 109 PRO A O 1
ATOM 846 N N . VAL A 1 110 ? 3.408 -4.028 -7.093 1.00 92.94 110 VAL A N 1
ATOM 847 C CA . VAL A 1 110 ? 3.564 -3.092 -5.981 1.00 92.94 110 VAL A CA 1
ATOM 848 C C . VAL A 1 110 ? 2.570 -1.949 -6.094 1.00 92.94 110 VAL A C 1
ATOM 850 O O . VAL A 1 110 ? 2.498 -1.286 -7.127 1.00 92.94 110 VAL A O 1
ATOM 853 N N . LEU A 1 111 ? 1.861 -1.671 -5.003 1.00 92.69 111 LEU A N 1
ATOM 854 C CA . LEU A 1 111 ? 1.184 -0.403 -4.769 1.00 92.69 111 LEU A CA 1
ATOM 855 C C . LEU A 1 111 ? 2.008 0.406 -3.756 1.00 92.69 111 LEU A C 1
ATOM 857 O O . LEU A 1 111 ? 2.260 -0.037 -2.640 1.00 92.69 111 LEU A O 1
ATOM 861 N N . HIS A 1 112 ? 2.468 1.592 -4.139 1.00 90.06 112 HIS A N 1
ATOM 862 C CA . HIS A 1 112 ? 3.250 2.474 -3.261 1.00 90.06 112 HIS A CA 1
ATOM 863 C C . HIS A 1 112 ? 2.759 3.917 -3.362 1.00 90.06 112 HIS A C 1
ATOM 865 O O . HIS A 1 112 ? 1.829 4.201 -4.116 1.00 90.06 112 HIS A O 1
ATOM 871 N N . PHE A 1 113 ? 3.349 4.839 -2.597 1.00 84.06 113 PHE A N 1
ATOM 872 C CA . PHE A 1 113 ? 2.888 6.235 -2.522 1.00 84.06 113 PHE A CA 1
ATOM 873 C C . PHE A 1 113 ? 1.392 6.361 -2.213 1.00 84.06 113 PHE A C 1
ATOM 875 O O . PHE A 1 113 ? 0.669 7.148 -2.825 1.00 84.06 113 PHE A O 1
ATOM 882 N N . THR A 1 114 ? 0.943 5.586 -1.227 1.00 84.88 114 THR A N 1
ATOM 883 C CA . THR A 1 114 ? -0.427 5.596 -0.700 1.00 84.88 114 THR A CA 1
ATOM 884 C C . THR A 1 114 ? -0.666 6.722 0.311 1.00 84.88 114 THR A C 1
ATOM 886 O O . THR A 1 114 ? -1.336 6.525 1.316 1.00 84.88 114 THR A O 1
ATOM 889 N N . HIS A 1 115 ? -0.055 7.882 0.083 1.00 87.38 115 HIS A N 1
ATOM 890 C CA . HIS A 1 115 ? -0.098 9.047 0.966 1.00 87.38 115 HIS A CA 1
ATOM 891 C C . HIS A 1 115 ? -0.097 10.334 0.132 1.00 87.38 115 HIS A C 1
ATOM 893 O O . HIS A 1 115 ? 0.254 10.326 -1.061 1.00 87.38 115 HIS A O 1
ATOM 899 N N . ALA A 1 116 ? -0.453 11.458 0.743 1.00 85.38 116 ALA A N 1
ATOM 900 C CA . ALA A 1 116 ? -0.502 12.748 0.082 1.00 85.38 116 ALA A CA 1
ATOM 901 C C . ALA A 1 116 ? 0.868 13.117 -0.524 1.00 85.38 116 ALA A C 1
ATOM 903 O O . ALA A 1 116 ? 1.923 12.807 0.043 1.00 85.38 116 ALA A O 1
ATOM 904 N N . PRO A 1 117 ? 0.895 13.778 -1.696 1.00 85.88 117 PRO A N 1
ATOM 905 C CA . PRO A 1 117 ? -0.249 14.263 -2.477 1.00 85.88 117 PRO A CA 1
ATOM 906 C C . PRO A 1 117 ? -0.805 13.246 -3.495 1.00 85.88 117 PRO A C 1
ATOM 908 O O . PRO A 1 117 ? -1.663 13.599 -4.301 1.00 85.88 117 PRO A O 1
ATOM 911 N N . VAL A 1 118 ? -0.266 12.024 -3.549 1.00 86.06 118 VAL A N 1
ATOM 912 C CA . VAL A 1 118 ? -0.555 11.067 -4.634 1.00 86.06 118 VAL A CA 1
ATOM 913 C C . VAL A 1 118 ? -1.684 10.112 -4.276 1.00 86.06 118 VAL A C 1
ATOM 915 O O . VAL A 1 118 ? -2.465 9.733 -5.151 1.00 86.06 118 VAL A O 1
ATOM 918 N N . GLY A 1 119 ? -1.755 9.705 -3.019 1.00 92.12 119 GLY A N 1
ATOM 919 C CA . GLY A 1 119 ? -2.587 8.612 -2.564 1.00 92.12 119 GLY A CA 1
ATOM 920 C C . GLY A 1 119 ? -3.170 8.852 -1.185 1.00 92.12 119 GLY A C 1
ATOM 921 O O . GLY A 1 119 ? -2.974 9.907 -0.592 1.00 92.12 119 GLY A O 1
ATOM 922 N N . PHE A 1 120 ? -3.885 7.846 -0.712 1.00 94.88 120 PHE A N 1
ATOM 923 C CA . PHE A 1 120 ? -4.473 7.781 0.619 1.00 94.88 120 PHE A CA 1
ATOM 924 C C . PHE A 1 120 ? -4.768 6.317 0.951 1.00 94.88 120 PHE A C 1
ATOM 926 O O . PHE A 1 120 ? -4.753 5.452 0.063 1.00 94.88 120 PHE A O 1
ATOM 933 N N . VAL A 1 121 ? -5.093 6.059 2.212 1.00 96.25 121 VAL A N 1
ATOM 934 C CA . VAL A 1 121 ? -5.677 4.799 2.673 1.00 96.25 121 VAL A CA 1
ATOM 935 C C . VAL A 1 121 ? -6.966 5.100 3.422 1.00 96.25 121 VAL A C 1
ATOM 937 O O . VAL A 1 121 ? -6.965 5.896 4.350 1.00 96.25 121 VAL A O 1
ATOM 940 N N . GLU A 1 122 ? -8.057 4.451 3.041 1.00 96.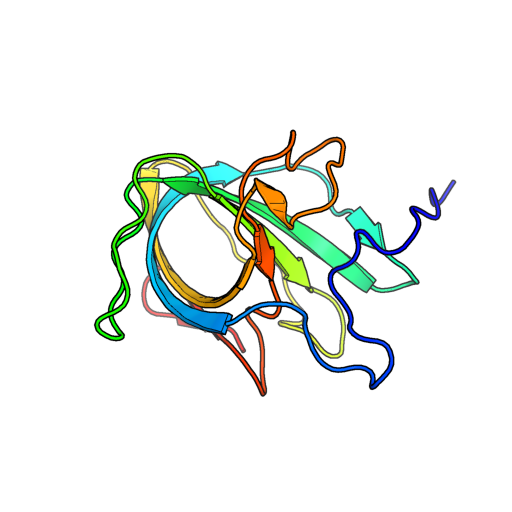81 122 GLU A N 1
ATOM 941 C CA . GLU A 1 122 ? -9.296 4.411 3.811 1.00 96.81 122 GLU A CA 1
ATOM 942 C C . GLU A 1 122 ? -9.440 3.030 4.457 1.00 96.81 122 GLU A C 1
ATOM 944 O O . GLU A 1 122 ? -9.494 1.999 3.779 1.00 96.81 122 GLU A O 1
ATOM 949 N N . TYR A 1 123 ? -9.493 3.010 5.787 1.00 97.38 123 TYR A N 1
ATOM 950 C CA . TYR A 1 123 ? -9.579 1.789 6.582 1.00 97.38 123 TYR A CA 1
ATOM 951 C C . TYR A 1 123 ? -10.486 2.017 7.795 1.00 97.38 123 TYR A C 1
ATOM 953 O O . TYR A 1 123 ? -10.347 3.011 8.500 1.00 97.38 123 TYR A O 1
ATOM 961 N N . GLU A 1 124 ? -11.464 1.129 8.001 1.00 95.69 124 GLU A N 1
ATOM 962 C CA . GLU A 1 124 ? -12.457 1.207 9.093 1.00 95.69 124 GLU A CA 1
ATOM 963 C C . GLU A 1 124 ? -13.191 2.564 9.227 1.00 95.69 124 GLU A C 1
ATOM 965 O O . GLU A 1 124 ? -13.678 2.927 10.296 1.00 95.69 124 GLU A O 1
ATOM 970 N N . GLY A 1 125 ? -13.339 3.299 8.118 1.00 94.31 125 GLY A N 1
ATOM 971 C CA . GLY A 1 125 ? -14.008 4.605 8.085 1.00 94.31 125 GLY A CA 1
ATOM 972 C C . GLY A 1 125 ? -13.106 5.795 8.427 1.00 94.31 125 GLY A C 1
ATOM 973 O O . GLY A 1 125 ? -13.603 6.919 8.499 1.00 94.31 125 GLY A O 1
ATOM 974 N N . GLU A 1 126 ? -11.806 5.567 8.607 1.00 96.25 126 GLU A N 1
ATOM 975 C CA . GLU A 1 126 ? -10.792 6.608 8.754 1.00 96.25 126 GLU A CA 1
ATOM 976 C C . GLU A 1 126 ? -9.960 6.747 7.474 1.00 96.25 126 GLU A C 1
ATOM 978 O O . GLU A 1 126 ? -9.584 5.750 6.854 1.00 96.25 126 GLU A O 1
ATOM 983 N N . THR A 1 127 ? -9.660 7.992 7.093 1.00 95.44 127 THR A N 1
ATOM 984 C CA . THR A 1 127 ? -8.774 8.322 5.969 1.00 95.44 127 THR A CA 1
ATOM 985 C C . THR A 1 127 ? -7.393 8.705 6.500 1.00 95.44 127 THR A C 1
ATOM 987 O O . THR A 1 127 ? -7.270 9.541 7.396 1.00 95.44 127 THR A O 1
ATOM 990 N N . TYR A 1 128 ? -6.362 8.107 5.916 1.00 93.56 128 TYR A N 1
ATOM 991 C CA . TYR A 1 128 ? -4.954 8.309 6.224 1.00 93.56 128 TYR A CA 1
ATOM 992 C C . TYR A 1 128 ? -4.253 8.876 4.979 1.00 93.56 128 TYR A C 1
ATOM 994 O O . TYR A 1 128 ? -4.330 8.274 3.904 1.00 93.56 128 TYR A O 1
ATOM 1002 N N . GLU A 1 129 ? -3.579 10.022 5.116 1.00 88.94 129 GLU A N 1
ATOM 1003 C CA . GLU A 1 129 ? -2.958 10.783 4.015 1.00 88.94 129 GLU A CA 1
ATOM 1004 C C . GLU A 1 129 ? -1.569 11.298 4.384 1.00 88.94 129 GLU A C 1
ATOM 1006 O O . GLU A 1 129 ? -1.373 11.709 5.549 1.00 88.94 129 GLU A O 1
#

Secondary structure (DSSP, 8-state):
--------S-B-TTSPBSSEEEEEEEEEEEE-SS-EEETTEEEEEEEEEEEEESSSPPP--S-EEEEEE-STTTTSS-----TT-EEEEEEEEE-TTTSPP-TTTTT--EEE--STTT-EEEETTEEE-